Protein AF-A0A934ZFN0-F1 (afdb_monomer)

Mean predicted aligned error: 6.25 Å

Sequence (87 aa):
MADGLLSLEAGRHRTTRRWQAAMARVALRLLQQGADDDDLRLPVACALVEFYGDLPNEEITRLIEVLTPIEAAELDPRIHIRLSQVP

pLDDT: mean 86.0, std 15.01, range [38.81, 96.19]

Secondary structure (DSSP, 8-state):
--SSSEEEETTEEEE-HHHHHHHHHHHHHHHHTT--SS-THHHHHHHHHHHHSS--HHHHHHHHHHHHHHHHHHH-HHHHHHHS---

Structure (mmCIF, N/CA/C/O backbone):
data_AF-A0A934ZFN0-F1
#
_entry.id   AF-A0A934ZFN0-F1
#
loop_
_atom_site.group_PDB
_atom_site.id
_atom_site.type_symbol
_atom_site.label_atom_id
_atom_site.label_alt_id
_atom_site.label_comp_id
_atom_site.label_asym_id
_atom_site.label_entity_id
_atom_site.label_seq_id
_atom_site.pdbx_PDB_ins_code
_atom_site.Cartn_x
_atom_site.Cartn_y
_atom_site.Cartn_z
_atom_site.occupancy
_atom_site.B_iso_or_equiv
_atom_site.auth_seq_id
_atom_site.auth_comp_id
_atom_site.auth_asym_id
_atom_site.auth_atom_id
_atom_site.pdbx_PDB_model_num
ATOM 1 N N . MET A 1 1 ? -2.250 -9.548 -13.867 1.00 47.12 1 MET A N 1
ATOM 2 C CA . MET A 1 1 ? -2.006 -8.143 -13.478 1.00 47.12 1 MET A CA 1
ATOM 3 C C . MET A 1 1 ? -3.240 -7.337 -13.875 1.00 47.12 1 MET A C 1
ATOM 5 O O . MET A 1 1 ? -3.303 -6.914 -15.018 1.00 47.12 1 MET A O 1
ATOM 9 N N . ALA A 1 2 ? -4.287 -7.260 -13.042 1.00 61.25 2 ALA A N 1
ATOM 10 C CA . ALA A 1 2 ? -5.565 -6.660 -13.479 1.00 61.25 2 ALA A CA 1
ATOM 11 C C . ALA A 1 2 ? -6.410 -5.996 -12.371 1.00 61.25 2 ALA A C 1
ATOM 13 O O . ALA A 1 2 ? -7.412 -5.364 -12.680 1.00 61.25 2 ALA A O 1
ATOM 14 N N . ASP A 1 3 ? -6.025 -6.102 -11.100 1.00 77.81 3 ASP A N 1
ATOM 15 C CA . ASP A 1 3 ? -6.765 -5.538 -9.958 1.00 77.81 3 ASP A CA 1
ATOM 16 C C . ASP A 1 3 ? -6.404 -4.073 -9.647 1.00 77.81 3 ASP A C 1
ATOM 18 O O . ASP A 1 3 ? -7.085 -3.404 -8.869 1.00 77.81 3 ASP A O 1
ATOM 22 N N . GLY A 1 4 ? -5.368 -3.547 -10.303 1.00 83.88 4 GLY A N 1
ATOM 23 C CA . GLY A 1 4 ? -4.918 -2.170 -10.146 1.00 83.88 4 GLY A CA 1
ATOM 24 C C . GLY A 1 4 ? -3.999 -1.954 -8.948 1.00 83.88 4 GLY A C 1
ATOM 25 O O . GLY A 1 4 ? -3.856 -0.809 -8.532 1.00 83.88 4 GLY A O 1
ATOM 26 N N . LEU A 1 5 ? -3.379 -3.001 -8.399 1.00 91.19 5 LEU A N 1
ATOM 27 C CA . LEU A 1 5 ? -2.400 -2.874 -7.315 1.00 91.19 5 LEU A CA 1
ATOM 28 C C . LEU A 1 5 ? -1.008 -2.482 -7.828 1.00 91.19 5 LEU A C 1
ATOM 30 O O . LEU A 1 5 ? -0.417 -1.507 -7.361 1.00 91.19 5 LEU A O 1
ATOM 34 N N . LEU A 1 6 ? -0.523 -3.203 -8.844 1.00 92.25 6 LEU A N 1
ATOM 35 C CA . LEU A 1 6 ? 0.806 -3.026 -9.430 1.00 92.25 6 LEU A CA 1
ATOM 36 C C . LEU A 1 6 ? 0.736 -2.639 -10.912 1.00 92.25 6 LEU A C 1
ATOM 38 O O . LEU A 1 6 ? -0.089 -3.163 -11.665 1.00 92.25 6 LEU A O 1
ATOM 42 N N . SER A 1 7 ? 1.648 -1.766 -11.336 1.00 91.75 7 SER A N 1
ATOM 43 C CA . SER A 1 7 ? 2.010 -1.528 -12.735 1.00 91.75 7 SER A CA 1
ATOM 44 C C . SER A 1 7 ? 3.433 -2.025 -13.005 1.00 91.75 7 SER A C 1
ATOM 46 O O . SER A 1 7 ? 4.259 -2.143 -12.099 1.00 91.75 7 SER A O 1
ATOM 48 N N . LE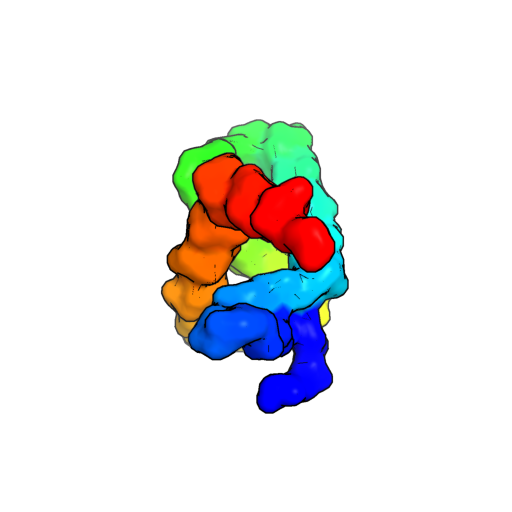U A 1 8 ? 3.722 -2.341 -14.269 1.00 90.31 8 LEU A N 1
ATOM 49 C CA . LEU A 1 8 ? 5.079 -2.611 -14.737 1.00 90.31 8 LEU A CA 1
ATOM 50 C C . LEU A 1 8 ? 5.544 -1.410 -15.565 1.00 90.31 8 LEU A C 1
ATOM 52 O O . LEU A 1 8 ? 5.037 -1.180 -16.661 1.00 90.31 8 LEU A O 1
ATOM 56 N N . GLU A 1 9 ? 6.508 -0.653 -15.050 1.00 86.50 9 GLU A N 1
ATOM 57 C CA . GLU A 1 9 ? 7.048 0.553 -15.685 1.00 86.50 9 GLU A CA 1
ATOM 58 C C . GLU A 1 9 ? 8.566 0.428 -15.819 1.00 86.50 9 GLU A C 1
ATOM 60 O O . GLU A 1 9 ? 9.263 0.141 -14.847 1.00 86.50 9 GLU A O 1
ATOM 65 N N . ALA A 1 10 ? 9.094 0.607 -17.036 1.00 85.62 10 ALA A N 1
ATOM 66 C CA . ALA A 1 10 ? 10.529 0.483 -17.332 1.00 85.62 10 ALA A CA 1
ATOM 67 C C . ALA A 1 10 ? 11.177 -0.815 -16.783 1.00 85.62 10 ALA A C 1
ATOM 69 O O . ALA A 1 10 ? 12.310 -0.811 -16.302 1.00 85.62 10 ALA A O 1
ATOM 70 N N . GLY A 1 11 ? 10.441 -1.933 -16.831 1.00 87.19 11 GLY A N 1
ATOM 71 C CA . GLY A 1 11 ? 10.902 -3.239 -16.345 1.00 87.19 11 GLY A CA 1
ATOM 72 C C . GLY A 1 11 ? 10.895 -3.402 -14.821 1.00 87.19 11 GLY A C 1
ATOM 73 O O . GLY A 1 11 ? 11.441 -4.382 -14.319 1.00 87.19 11 GLY A O 1
ATOM 74 N N . ARG A 1 12 ? 10.292 -2.468 -14.076 1.00 88.19 12 ARG A N 1
ATOM 75 C CA . ARG A 1 12 ? 10.164 -2.521 -12.615 1.00 88.19 12 ARG A CA 1
ATOM 76 C C . ARG A 1 12 ? 8.703 -2.533 -12.195 1.00 88.19 12 ARG A C 1
ATOM 78 O O . ARG A 1 12 ? 7.877 -1.843 -12.789 1.00 88.19 12 ARG A O 1
ATOM 85 N N . HIS A 1 13 ? 8.398 -3.313 -11.163 1.00 91.31 13 HIS A N 1
ATOM 86 C CA . HIS A 1 13 ? 7.092 -3.252 -10.519 1.00 91.31 13 HIS A CA 1
ATOM 87 C C . HIS A 1 13 ? 6.996 -1.963 -9.713 1.00 91.31 13 HIS A C 1
ATOM 89 O O . HIS A 1 13 ? 7.905 -1.645 -8.947 1.00 91.31 13 HIS A O 1
ATOM 95 N N . ARG A 1 14 ? 5.897 -1.244 -9.906 1.00 92.31 14 ARG A N 1
ATOM 96 C CA . ARG A 1 14 ? 5.540 -0.035 -9.172 1.00 92.31 14 ARG A CA 1
ATOM 97 C C . ARG A 1 14 ? 4.127 -0.169 -8.660 1.00 92.31 14 ARG A C 1
ATOM 99 O O . ARG A 1 14 ? 3.328 -0.921 -9.224 1.00 92.31 14 ARG A O 1
ATOM 106 N N . THR A 1 15 ? 3.801 0.563 -7.610 1.00 93.31 15 THR A N 1
ATOM 107 C CA . THR A 1 15 ? 2.421 0.617 -7.151 1.00 93.31 15 THR A CA 1
ATOM 108 C C . THR A 1 15 ? 1.625 1.652 -7.932 1.00 93.31 15 THR A C 1
ATOM 110 O O . THR A 1 15 ? 2.144 2.680 -8.371 1.00 93.31 15 THR A O 1
ATOM 113 N N . THR A 1 16 ? 0.349 1.362 -8.189 1.00 93.69 16 THR A N 1
ATOM 114 C CA . THR A 1 16 ? -0.472 2.281 -8.985 1.00 93.69 16 THR A CA 1
ATOM 115 C C . THR A 1 16 ? -0.897 3.499 -8.168 1.00 93.69 16 THR A C 1
ATOM 117 O O . THR A 1 16 ? -0.982 3.462 -6.941 1.00 93.69 16 THR A O 1
ATOM 120 N N . ARG A 1 17 ? -1.327 4.565 -8.854 1.00 92.00 17 ARG A N 1
ATOM 121 C CA . ARG A 1 17 ? -1.923 5.744 -8.200 1.00 92.00 17 ARG A CA 1
ATOM 122 C C . ARG A 1 17 ? -3.141 5.413 -7.336 1.00 92.00 17 ARG A C 1
ATOM 124 O O . ARG A 1 17 ? -3.371 6.072 -6.327 1.00 92.00 17 ARG A O 1
ATOM 131 N N . ARG A 1 18 ? -3.945 4.418 -7.732 1.00 93.38 18 ARG A N 1
ATOM 132 C CA . ARG A 1 18 ? -5.136 4.011 -6.970 1.00 93.38 18 ARG A CA 1
ATOM 133 C C . ARG A 1 18 ? -4.724 3.409 -5.629 1.00 93.38 18 ARG A C 1
ATOM 135 O O . ARG A 1 18 ? -5.324 3.745 -4.611 1.00 93.38 18 ARG A O 1
ATOM 142 N N . TRP A 1 19 ? -3.698 2.562 -5.644 1.00 95.06 19 TRP A N 1
ATOM 143 C CA . TRP A 1 19 ? -3.109 2.001 -4.436 1.00 95.06 19 TRP A CA 1
ATOM 144 C C . TRP A 1 19 ? -2.444 3.082 -3.574 1.00 95.06 19 TRP A C 1
ATOM 146 O O . TRP A 1 19 ? -2.778 3.213 -2.400 1.00 95.06 19 TRP A O 1
ATOM 156 N N . GLN A 1 20 ? -1.604 3.934 -4.167 1.00 93.75 20 GLN A N 1
ATOM 157 C CA . GLN A 1 20 ? -0.935 5.029 -3.455 1.00 93.75 20 GLN A CA 1
ATOM 158 C C . GLN A 1 20 ? -1.935 5.978 -2.774 1.00 93.75 20 GLN A C 1
ATOM 160 O O . GLN A 1 20 ? -1.699 6.447 -1.663 1.00 93.75 20 GLN A O 1
ATOM 165 N N . ALA A 1 21 ? -3.096 6.224 -3.390 1.00 93.88 21 ALA A N 1
ATOM 166 C CA . ALA A 1 21 ? -4.159 7.007 -2.768 1.00 93.88 21 ALA A CA 1
ATOM 167 C C . ALA A 1 21 ? -4.779 6.308 -1.543 1.00 93.88 21 ALA A C 1
ATOM 169 O O . ALA A 1 21 ? -5.138 6.988 -0.583 1.00 93.88 21 ALA A O 1
ATOM 170 N N . ALA A 1 22 ? -4.926 4.977 -1.563 1.00 95.44 22 ALA A N 1
ATOM 171 C CA . ALA A 1 22 ? -5.371 4.206 -0.398 1.00 95.44 22 ALA A CA 1
ATOM 172 C C . ALA A 1 22 ? -4.325 4.252 0.726 1.00 95.44 22 ALA A C 1
ATOM 174 O O . ALA A 1 22 ? -4.667 4.603 1.855 1.00 95.44 22 ALA A O 1
ATOM 175 N N . MET A 1 23 ? -3.050 4.032 0.391 1.00 95.19 23 MET A N 1
ATOM 176 C CA . MET A 1 23 ? -1.922 4.178 1.316 1.00 95.19 23 MET A CA 1
ATOM 177 C C . MET A 1 23 ? -1.893 5.559 1.975 1.00 95.19 23 MET A C 1
ATOM 179 O O . MET A 1 23 ? -1.831 5.647 3.196 1.00 95.19 23 MET A O 1
ATOM 183 N N . ALA A 1 24 ? -2.022 6.642 1.202 1.00 93.94 24 ALA A N 1
ATOM 184 C CA . ALA A 1 24 ? -2.007 8.004 1.739 1.00 93.94 24 ALA A CA 1
ATOM 185 C C . ALA A 1 24 ? -3.163 8.273 2.720 1.00 93.94 24 ALA A C 1
ATOM 187 O O . ALA A 1 24 ? -2.961 8.899 3.761 1.00 93.94 24 ALA A O 1
ATOM 188 N N . ARG A 1 25 ? -4.378 7.785 2.419 1.00 95.69 25 ARG A N 1
ATOM 189 C CA . ARG A 1 25 ? -5.530 7.920 3.330 1.00 95.69 25 ARG A CA 1
ATOM 190 C C . ARG A 1 25 ? -5.308 7.158 4.631 1.00 95.69 25 ARG A C 1
ATOM 192 O O . ARG A 1 25 ? -5.611 7.685 5.698 1.00 95.69 25 ARG A O 1
ATOM 199 N N . VAL A 1 26 ? -4.793 5.938 4.541 1.00 95.69 26 VAL A N 1
ATOM 200 C CA . VAL A 1 26 ? -4.517 5.089 5.702 1.00 95.69 26 VAL A CA 1
ATOM 201 C C . VAL A 1 26 ? -3.384 5.658 6.549 1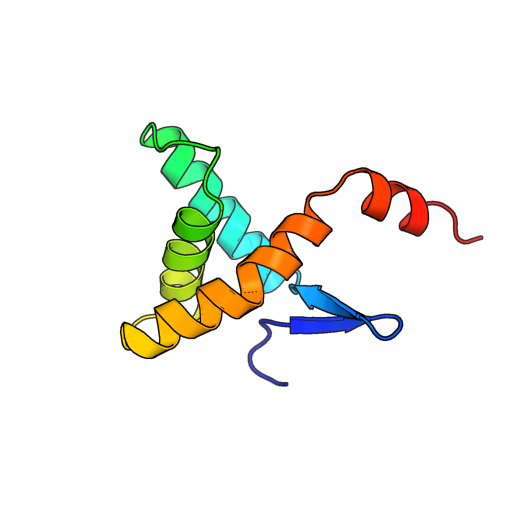.00 95.69 26 VAL A C 1
ATOM 203 O O . VAL A 1 2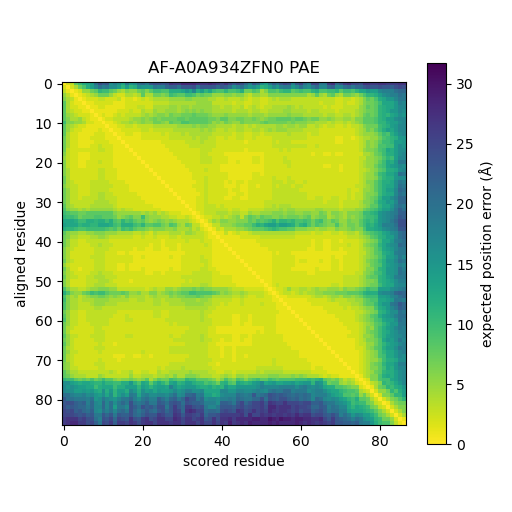6 ? -3.559 5.789 7.756 1.00 95.69 26 VAL A O 1
ATOM 206 N N . ALA A 1 27 ? -2.276 6.070 5.935 1.00 93.25 27 ALA A N 1
ATOM 207 C CA . ALA A 1 27 ? -1.154 6.695 6.627 1.00 93.25 27 ALA A CA 1
ATOM 208 C C . ALA A 1 27 ? -1.597 7.946 7.400 1.00 93.25 27 ALA A C 1
ATOM 210 O O . ALA A 1 27 ? -1.252 8.102 8.568 1.00 93.25 27 ALA A O 1
ATOM 211 N N . LEU A 1 28 ? -2.446 8.792 6.799 1.00 94.38 28 LEU A N 1
ATOM 212 C CA . LEU A 1 28 ? -3.013 9.951 7.492 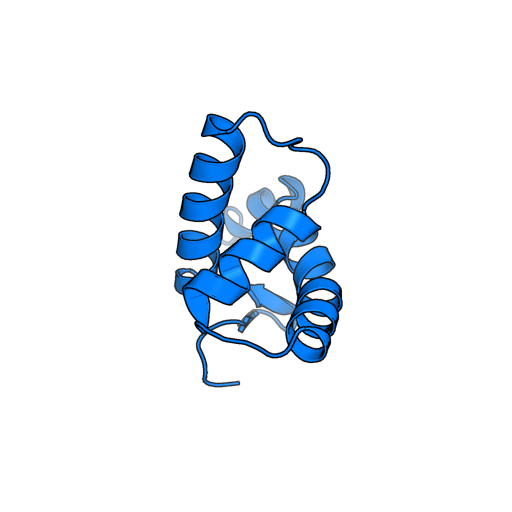1.00 94.38 28 LEU A CA 1
ATOM 213 C C . LEU A 1 28 ? -3.855 9.546 8.713 1.00 94.38 28 LEU A C 1
ATOM 215 O O . LEU A 1 28 ? -3.729 10.167 9.767 1.00 94.38 28 LEU A O 1
ATOM 219 N N . ARG A 1 29 ? -4.704 8.516 8.593 1.00 95.31 29 ARG A N 1
ATOM 220 C CA . ARG A 1 29 ? -5.511 8.026 9.725 1.00 95.31 29 ARG A CA 1
ATOM 221 C C . ARG A 1 29 ? -4.636 7.453 10.841 1.00 95.31 29 ARG A C 1
ATOM 223 O O . ARG A 1 29 ? -4.896 7.740 12.002 1.00 95.31 29 ARG A O 1
ATOM 230 N N . LEU A 1 30 ? -3.607 6.681 10.495 1.00 94.31 30 LEU A N 1
ATOM 231 C CA . LEU A 1 30 ? -2.668 6.095 11.456 1.00 94.31 30 LEU A CA 1
ATOM 232 C C . LEU A 1 30 ? -1.878 7.179 12.198 1.00 94.31 30 LEU A C 1
ATOM 234 O O . LEU A 1 30 ? -1.804 7.149 13.425 1.00 94.31 30 LEU A O 1
ATOM 238 N N . LEU A 1 31 ? -1.401 8.197 11.478 1.00 92.25 31 LEU A N 1
ATOM 239 C CA . LEU A 1 31 ? -0.738 9.357 12.073 1.00 92.25 31 LEU A CA 1
ATOM 240 C C . LEU A 1 31 ? -1.659 10.091 13.061 1.00 92.25 31 LEU A C 1
ATOM 242 O O . LEU A 1 31 ? -1.249 10.436 14.165 1.00 92.25 31 LEU A O 1
ATOM 246 N N . GLN A 1 32 ? -2.929 10.293 12.696 1.00 94.69 32 GLN A N 1
ATOM 247 C CA . GLN A 1 32 ? -3.931 10.910 13.578 1.00 94.69 32 GLN A CA 1
ATOM 248 C C . GLN A 1 32 ? -4.234 10.073 14.829 1.00 94.69 32 GLN A C 1
ATOM 250 O O . GLN A 1 32 ? -4.671 10.621 15.839 1.00 94.69 32 GLN A O 1
ATOM 255 N N . GLN A 1 33 ? -4.013 8.760 14.767 1.00 94.62 33 GLN A N 1
ATOM 256 C CA . GLN A 1 33 ? -4.185 7.829 15.882 1.00 94.62 33 GLN A CA 1
ATOM 257 C C . GLN A 1 33 ? -2.919 7.674 16.738 1.00 94.62 33 GLN A C 1
ATOM 259 O O . GLN A 1 33 ? -2.960 6.966 17.742 1.00 94.62 33 GLN A O 1
ATOM 264 N N . GLY A 1 34 ? -1.818 8.341 16.375 1.00 90.81 34 GLY A N 1
ATOM 265 C CA . GLY A 1 34 ? -0.541 8.236 17.081 1.00 90.81 34 GLY A CA 1
ATOM 266 C C . GLY A 1 34 ? 0.159 6.892 16.874 1.00 90.81 34 GLY A C 1
ATOM 267 O O . GLY A 1 34 ? 0.897 6.460 17.756 1.00 90.81 34 GLY A O 1
ATOM 268 N N . ALA A 1 35 ? -0.109 6.215 15.754 1.00 87.81 35 ALA A N 1
ATOM 269 C CA . ALA A 1 35 ? 0.647 5.031 15.368 1.00 87.81 35 ALA A CA 1
ATOM 270 C C . ALA A 1 35 ? 2.102 5.403 15.047 1.00 87.81 35 ALA A C 1
ATOM 272 O O . ALA A 1 35 ? 2.370 6.515 14.587 1.00 87.81 35 ALA A O 1
ATOM 273 N N . ASP A 1 36 ? 3.008 4.456 15.279 1.00 81.00 36 ASP A N 1
ATOM 274 C CA . ASP A 1 36 ? 4.415 4.595 14.909 1.00 81.00 36 ASP A CA 1
ATOM 275 C C . ASP A 1 36 ? 4.562 4.731 13.385 1.00 81.00 36 ASP A C 1
ATOM 277 O O . ASP A 1 36 ? 3.817 4.097 12.627 1.00 81.00 36 ASP A O 1
ATOM 281 N N . ASP A 1 37 ? 5.482 5.587 12.942 1.00 78.31 37 ASP A N 1
ATOM 282 C CA . ASP A 1 37 ? 5.693 5.911 11.526 1.00 78.31 37 ASP A CA 1
ATOM 283 C C . ASP A 1 37 ? 6.887 5.171 10.900 1.00 78.31 37 ASP A C 1
ATOM 285 O O . ASP A 1 37 ? 7.155 5.327 9.704 1.00 78.31 37 ASP A O 1
ATOM 289 N N . ASP A 1 38 ? 7.563 4.319 11.675 1.00 83.06 38 ASP A N 1
ATOM 290 C CA . ASP A 1 38 ? 8.762 3.585 11.268 1.00 83.06 38 ASP A CA 1
ATOM 291 C C . ASP A 1 38 ? 8.478 2.235 10.573 1.00 83.06 38 ASP A C 1
ATOM 293 O O . ASP A 1 38 ? 9.279 1.778 9.748 1.00 83.06 38 ASP A O 1
ATOM 297 N N . ASP A 1 39 ? 7.330 1.607 10.847 1.00 88.12 39 ASP A N 1
ATOM 298 C CA . ASP A 1 39 ? 6.951 0.306 10.292 1.00 88.12 39 ASP A CA 1
ATOM 299 C C . ASP A 1 39 ? 5.903 0.414 9.178 1.00 88.12 39 ASP A C 1
ATOM 301 O O . ASP A 1 39 ? 4.691 0.481 9.402 1.00 88.12 39 ASP A O 1
ATOM 305 N N . LEU A 1 40 ? 6.377 0.316 7.935 1.00 90.62 40 LEU A N 1
ATOM 306 C CA . LEU A 1 40 ? 5.552 0.364 6.727 1.00 90.62 40 LEU A CA 1
ATOM 307 C C . LEU A 1 40 ? 4.554 -0.806 6.606 1.00 90.62 40 LEU A C 1
ATOM 309 O O . LEU A 1 40 ? 3.597 -0.721 5.835 1.00 90.62 40 LEU A O 1
ATOM 313 N N . ARG A 1 41 ? 4.717 -1.896 7.368 1.00 94.19 41 ARG A N 1
ATOM 314 C CA . ARG A 1 41 ? 3.818 -3.060 7.282 1.00 94.19 41 ARG A CA 1
ATOM 315 C C . ARG A 1 41 ? 2.409 -2.736 7.762 1.00 94.19 41 ARG A C 1
ATOM 317 O O . ARG A 1 41 ? 1.450 -3.232 7.176 1.00 94.19 41 ARG A O 1
ATOM 324 N N . LEU A 1 42 ? 2.272 -1.897 8.790 1.00 93.25 42 LEU A N 1
ATOM 325 C CA . LEU A 1 42 ? 0.971 -1.498 9.328 1.00 93.25 42 LEU A CA 1
ATOM 326 C C . LEU A 1 42 ? 0.131 -0.695 8.313 1.00 93.25 42 LEU A C 1
ATOM 328 O O . LEU A 1 42 ? -0.991 -1.120 8.020 1.00 93.25 42 LEU A O 1
ATOM 332 N N . PRO A 1 43 ? 0.628 0.407 7.713 1.00 94.56 43 PRO A N 1
ATOM 333 C CA . PRO A 1 43 ? -0.119 1.116 6.679 1.00 94.56 43 PRO A CA 1
ATOM 334 C C . PRO A 1 43 ? -0.390 0.246 5.446 1.00 94.56 43 PRO A C 1
ATOM 336 O O . PRO A 1 43 ? -1.491 0.328 4.906 1.00 94.56 43 PRO A O 1
ATOM 339 N N . VAL A 1 44 ? 0.535 -0.638 5.043 1.00 95.75 44 VAL A N 1
ATOM 340 C CA . VAL A 1 44 ? 0.290 -1.593 3.944 1.00 95.75 44 VAL A CA 1
ATOM 341 C C . VAL A 1 44 ? -0.861 -2.543 4.282 1.00 95.75 44 VAL A C 1
ATOM 343 O O . VAL A 1 44 ? -1.776 -2.697 3.475 1.00 95.75 44 VAL A O 1
ATOM 346 N N . ALA A 1 45 ? -0.874 -3.134 5.480 1.00 95.44 45 ALA A N 1
ATOM 347 C CA . ALA A 1 45 ? -1.943 -4.030 5.924 1.00 95.44 45 ALA A CA 1
ATOM 348 C C . ALA A 1 45 ? -3.313 -3.336 5.910 1.00 95.44 45 ALA A C 1
ATOM 350 O O . ALA A 1 45 ? -4.282 -3.845 5.347 1.00 95.44 45 ALA A O 1
ATOM 351 N N . CYS A 1 46 ? -3.390 -2.137 6.489 1.00 95.06 46 CYS A N 1
ATOM 352 C CA . CYS A 1 46 ? -4.626 -1.366 6.533 1.00 95.06 46 CYS A CA 1
ATOM 353 C C . CYS A 1 46 ? -5.088 -0.924 5.132 1.00 95.06 46 CYS A C 1
ATOM 355 O O . CYS A 1 46 ? -6.288 -0.930 4.851 1.00 95.06 46 CYS A O 1
ATOM 357 N N . ALA A 1 47 ? -4.161 -0.581 4.232 1.00 96.00 47 ALA A N 1
ATOM 358 C CA . ALA A 1 47 ? -4.487 -0.236 2.851 1.00 96.00 47 ALA A CA 1
ATOM 359 C C . ALA A 1 47 ? -4.963 -1.446 2.036 1.00 96.00 47 ALA A C 1
ATOM 361 O O . ALA A 1 47 ? -5.863 -1.284 1.215 1.00 96.00 47 ALA A O 1
ATOM 362 N N . LEU A 1 48 ? -4.436 -2.652 2.282 1.00 96.06 48 LEU A N 1
ATOM 363 C CA . LEU A 1 48 ? -4.928 -3.889 1.662 1.00 96.06 48 LEU A CA 1
ATOM 364 C C . LEU A 1 48 ? -6.393 -4.148 2.014 1.00 96.06 48 LEU A C 1
ATOM 366 O O . LEU A 1 48 ? -7.195 -4.411 1.116 1.00 96.06 48 LEU A O 1
ATOM 370 N N . VAL A 1 49 ? -6.749 -3.996 3.291 1.00 94.06 49 VAL A N 1
ATOM 371 C CA . VAL A 1 49 ? -8.136 -4.136 3.756 1.00 94.06 49 VAL A CA 1
ATOM 372 C C . VAL A 1 49 ? -9.037 -3.056 3.146 1.00 94.06 49 VAL A C 1
ATOM 374 O O . VAL A 1 49 ? -10.153 -3.347 2.730 1.00 94.06 49 VAL A O 1
ATOM 377 N N . GLU A 1 50 ? -8.567 -1.811 3.010 1.00 93.19 50 GLU A N 1
ATOM 378 C CA . GLU A 1 50 ? -9.345 -0.766 2.323 1.00 93.19 50 GLU A CA 1
ATOM 379 C C . GLU A 1 50 ? -9.499 -1.041 0.815 1.00 93.19 50 GLU A C 1
ATOM 381 O O . GLU A 1 50 ? -10.544 -0.749 0.231 1.00 93.19 50 GLU A O 1
ATOM 386 N N . PHE A 1 51 ? -8.463 -1.577 0.165 1.00 94.06 51 PHE A N 1
ATOM 387 C CA . PHE A 1 51 ? -8.423 -1.748 -1.286 1.00 94.06 51 PHE A CA 1
ATOM 388 C C . PHE A 1 51 ? -9.217 -2.966 -1.767 1.00 94.06 51 PHE A C 1
ATOM 390 O O . PHE A 1 51 ? -9.909 -2.876 -2.786 1.00 94.06 51 PHE A O 1
ATOM 397 N N . TYR A 1 52 ? -9.104 -4.087 -1.054 1.00 92.50 52 TYR A N 1
ATOM 398 C CA . TYR A 1 52 ? -9.718 -5.366 -1.414 1.00 92.50 52 TYR A CA 1
ATOM 399 C C . TYR A 1 52 ? -10.931 -5.727 -0.551 1.00 92.50 52 TYR A C 1
ATOM 401 O O . TYR A 1 52 ? -11.725 -6.572 -0.961 1.00 92.50 52 TYR A O 1
ATOM 409 N N . GLY A 1 53 ? -11.113 -5.077 0.600 1.00 89.69 53 GLY A N 1
ATOM 410 C CA . GLY A 1 53 ? -12.111 -5.468 1.588 1.00 89.69 53 GLY A CA 1
ATOM 411 C C . GLY A 1 53 ? -11.599 -6.603 2.470 1.00 89.69 53 GLY A C 1
ATOM 412 O O . 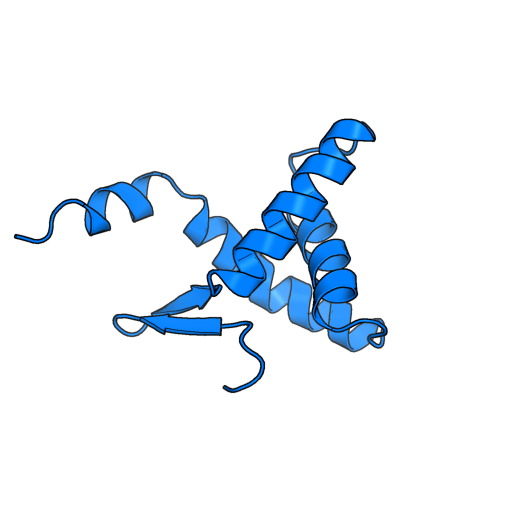GLY A 1 53 ? -10.478 -6.557 2.975 1.00 89.69 53 GLY A O 1
ATOM 413 N N . ASP A 1 54 ? -12.438 -7.614 2.672 1.00 90.06 54 ASP A N 1
ATOM 414 C CA . ASP A 1 54 ? -12.096 -8.766 3.501 1.00 90.06 54 ASP A CA 1
ATOM 415 C C . ASP A 1 54 ? -11.120 -9.692 2.761 1.00 90.06 54 ASP A C 1
ATOM 417 O O . ASP A 1 54 ? -11.419 -10.200 1.676 1.00 90.06 54 ASP A O 1
ATOM 421 N N . LEU A 1 55 ? -9.938 -9.885 3.342 1.00 91.69 55 LEU A N 1
ATOM 422 C CA . LEU A 1 55 ? -8.896 -10.769 2.834 1.00 91.69 55 LEU A CA 1
ATOM 423 C C . LEU A 1 55 ? -8.494 -11.756 3.937 1.00 91.69 55 LEU A C 1
ATOM 425 O O . LEU A 1 55 ? -8.352 -11.348 5.091 1.00 91.69 55 LEU A O 1
ATOM 429 N N . PRO A 1 56 ? -8.235 -13.032 3.600 1.00 94.56 56 PRO A N 1
ATOM 430 C CA . PRO A 1 56 ? -7.658 -13.976 4.549 1.00 94.56 56 PRO A CA 1
ATOM 431 C C . PRO A 1 56 ? -6.327 -13.461 5.099 1.00 94.56 56 PRO A C 1
ATOM 433 O O . PRO A 1 56 ? -5.520 -12.896 4.354 1.00 94.56 56 PRO A O 1
ATOM 436 N N . ASN A 1 57 ? -6.068 -13.708 6.383 1.00 93.00 57 ASN A N 1
ATOM 437 C CA . ASN A 1 57 ? -4.848 -13.251 7.050 1.00 93.00 57 ASN A CA 1
ATOM 438 C C . ASN A 1 57 ? -3.580 -13.719 6.325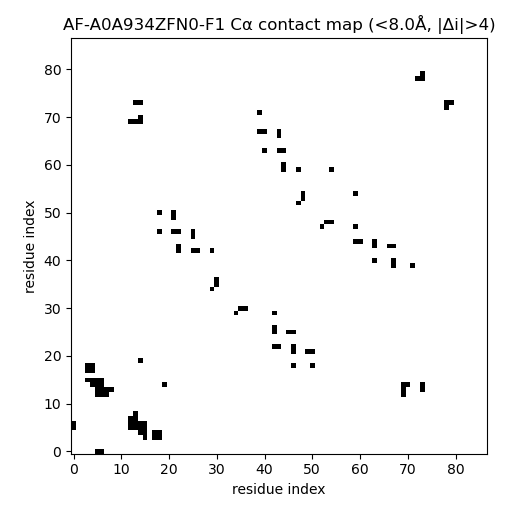 1.00 93.00 57 ASN A C 1
ATOM 440 O O . ASN A 1 57 ? -2.638 -12.945 6.186 1.00 93.00 57 ASN A O 1
ATOM 444 N N . GLU A 1 58 ? -3.565 -14.953 5.819 1.00 95.94 58 GLU A N 1
ATOM 445 C CA . GLU A 1 58 ? -2.425 -15.508 5.088 1.00 95.94 58 GLU A CA 1
ATOM 446 C C . GLU A 1 58 ? -2.125 -14.718 3.806 1.00 95.94 58 GLU A C 1
ATOM 448 O O . GLU A 1 58 ? -0.962 -14.490 3.467 1.00 95.94 58 GLU A O 1
ATOM 453 N N . GLU A 1 59 ? -3.169 -14.266 3.109 1.00 95.44 59 GLU A N 1
ATOM 454 C CA . GLU A 1 59 ? -3.023 -13.476 1.888 1.00 95.44 59 GLU A CA 1
ATOM 455 C C . GLU A 1 59 ? -2.583 -12.045 2.213 1.00 95.44 59 GLU A C 1
ATOM 457 O O . GLU A 1 59 ? -1.698 -11.510 1.545 1.00 95.44 59 GLU A O 1
ATOM 462 N N . ILE A 1 60 ? -3.112 -11.452 3.291 1.00 95.06 60 ILE A N 1
ATOM 463 C CA . ILE A 1 60 ? -2.643 -10.157 3.804 1.00 95.06 60 ILE A CA 1
ATOM 464 C C . ILE A 1 60 ? -1.148 -10.232 4.131 1.00 95.06 60 ILE A C 1
ATOM 466 O O . ILE A 1 60 ? -0.384 -9.380 3.682 1.00 95.06 60 ILE A O 1
ATOM 470 N N . THR A 1 61 ? -0.704 -11.261 4.861 1.00 96.06 61 THR A N 1
ATOM 471 C CA . THR A 1 61 ? 0.714 -11.446 5.205 1.00 96.06 61 THR A CA 1
ATOM 472 C C . THR A 1 61 ? 1.584 -11.550 3.956 1.00 96.06 61 THR A C 1
ATOM 474 O O . THR A 1 61 ? 2.573 -10.824 3.841 1.00 96.06 61 THR A O 1
ATOM 477 N N . ARG A 1 62 ? 1.193 -12.378 2.981 1.00 96.19 62 ARG A N 1
ATOM 478 C CA . ARG A 1 62 ? 1.931 -12.513 1.718 1.00 96.19 62 ARG A CA 1
ATOM 479 C C . ARG A 1 62 ? 2.013 -11.187 0.959 1.00 96.19 62 ARG A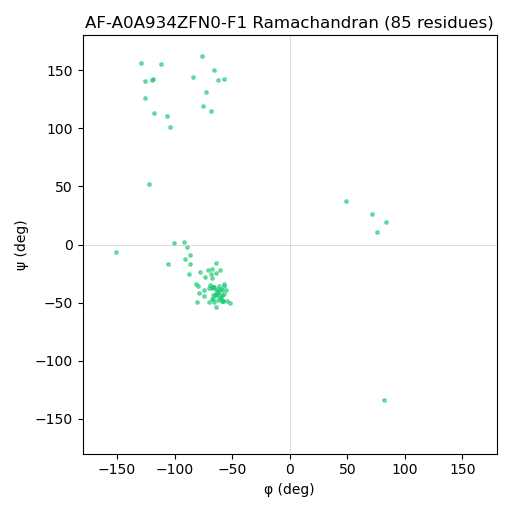 C 1
ATOM 481 O O . ARG A 1 62 ? 3.074 -10.832 0.449 1.00 96.19 62 ARG A O 1
ATOM 488 N N . LEU A 1 63 ? 0.906 -10.457 0.855 1.00 95.94 63 LEU A N 1
ATOM 489 C CA . LEU A 1 63 ? 0.871 -9.186 0.134 1.00 95.94 63 LEU A CA 1
ATOM 490 C C . LEU A 1 63 ? 1.697 -8.110 0.842 1.00 95.94 63 LEU A C 1
ATOM 492 O O . LEU A 1 63 ? 2.377 -7.345 0.164 1.00 95.94 63 LEU A O 1
ATOM 496 N N . ILE A 1 64 ? 1.716 -8.084 2.178 1.00 96.06 64 ILE A N 1
ATOM 497 C CA . ILE A 1 64 ? 2.608 -7.205 2.946 1.00 96.06 64 ILE A CA 1
ATOM 498 C C . ILE A 1 64 ? 4.069 -7.485 2.589 1.00 96.06 64 ILE A C 1
ATOM 500 O O . ILE A 1 64 ? 4.804 -6.546 2.284 1.00 96.06 64 ILE A O 1
ATOM 504 N N . GLU A 1 65 ? 4.493 -8.751 2.577 1.00 95.88 65 GLU A N 1
ATOM 505 C CA . GLU A 1 65 ? 5.875 -9.129 2.243 1.00 95.88 65 GLU A CA 1
ATOM 506 C C . GLU A 1 65 ? 6.278 -8.686 0.830 1.00 95.88 65 GLU A C 1
ATOM 508 O O . GLU A 1 65 ? 7.402 -8.231 0.617 1.00 95.88 65 GLU A O 1
ATOM 513 N N . VAL A 1 66 ? 5.352 -8.771 -0.129 1.00 94.94 66 VAL A N 1
ATOM 514 C CA . VAL A 1 66 ? 5.588 -8.360 -1.520 1.00 94.94 66 VAL A CA 1
ATOM 515 C C . VAL A 1 66 ? 5.598 -6.839 -1.675 1.00 94.94 66 VAL A C 1
ATOM 517 O O . VAL A 1 66 ? 6.453 -6.297 -2.375 1.00 94.94 66 VAL A O 1
ATOM 520 N N . LEU A 1 67 ? 4.648 -6.139 -1.053 1.00 95.00 67 LEU A N 1
ATOM 521 C CA . LEU A 1 67 ? 4.434 -4.707 -1.270 1.00 95.00 67 LEU A CA 1
ATOM 522 C C . LEU A 1 67 ? 5.389 -3.831 -0.469 1.00 95.00 67 LEU A C 1
ATOM 524 O O 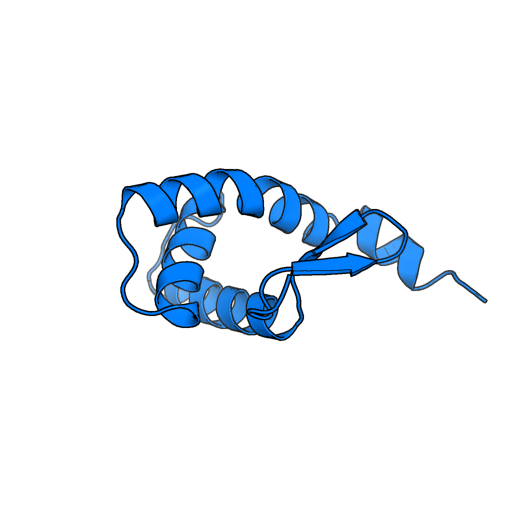. LEU A 1 67 ? 5.807 -2.796 -0.978 1.00 95.00 67 LEU A O 1
ATOM 528 N N . THR A 1 68 ? 5.773 -4.240 0.741 1.00 94.12 68 THR A N 1
ATOM 529 C CA . THR A 1 68 ? 6.655 -3.447 1.614 1.00 94.12 68 THR A CA 1
ATOM 530 C C . THR A 1 68 ? 7.949 -2.998 0.915 1.00 94.12 68 THR A C 1
ATOM 532 O O . THR A 1 68 ? 8.229 -1.800 0.931 1.00 94.12 68 THR A O 1
ATOM 535 N N . PRO A 1 69 ? 8.737 -3.871 0.248 1.00 92.75 69 PRO A N 1
ATOM 536 C CA . PRO A 1 69 ? 9.946 -3.421 -0.447 1.00 92.75 69 PRO A CA 1
ATOM 537 C C . PRO A 1 69 ? 9.655 -2.534 -1.668 1.00 92.75 69 PRO A C 1
ATOM 539 O O . PRO A 1 69 ? 10.480 -1.687 -2.009 1.00 92.75 69 PRO A O 1
ATOM 542 N N . ILE A 1 70 ? 8.502 -2.706 -2.325 1.00 93.38 70 ILE A N 1
ATOM 543 C CA . ILE A 1 70 ? 8.093 -1.863 -3.458 1.00 93.38 70 ILE A CA 1
ATOM 544 C C . ILE A 1 70 ? 7.751 -0.459 -2.947 1.00 93.38 70 ILE A C 1
ATOM 546 O O . ILE A 1 70 ? 8.286 0.519 -3.456 1.00 93.38 70 ILE A O 1
ATOM 550 N N . GLU A 1 71 ? 6.930 -0.356 -1.903 1.00 92.56 71 GLU A N 1
ATOM 551 C CA . GLU A 1 71 ? 6.558 0.917 -1.277 1.00 92.56 71 GLU A CA 1
ATOM 552 C C . GLU A 1 71 ? 7.768 1.641 -0.680 1.00 92.56 71 GLU A C 1
ATOM 554 O O . GLU A 1 71 ? 7.930 2.841 -0.878 1.00 92.56 71 GLU A O 1
ATOM 559 N N . ALA A 1 72 ? 8.683 0.918 -0.030 1.00 91.19 72 ALA A N 1
ATOM 560 C CA . ALA A 1 72 ? 9.922 1.506 0.470 1.00 91.19 72 ALA A CA 1
ATOM 561 C C . ALA A 1 72 ? 10.761 2.131 -0.662 1.00 91.19 72 ALA A C 1
ATOM 563 O O . ALA A 1 72 ? 11.330 3.209 -0.491 1.00 91.19 72 ALA A O 1
ATOM 564 N N . ALA A 1 73 ? 10.810 1.492 -1.837 1.00 90.31 73 ALA A N 1
ATOM 565 C CA . ALA A 1 73 ? 11.478 2.052 -3.010 1.00 90.31 73 ALA A CA 1
ATOM 566 C C . ALA A 1 73 ? 10.724 3.264 -3.589 1.00 90.31 73 ALA A C 1
ATOM 568 O O . ALA A 1 73 ? 11.351 4.233 -4.010 1.00 90.31 73 ALA A O 1
ATOM 569 N N . GLU A 1 74 ? 9.391 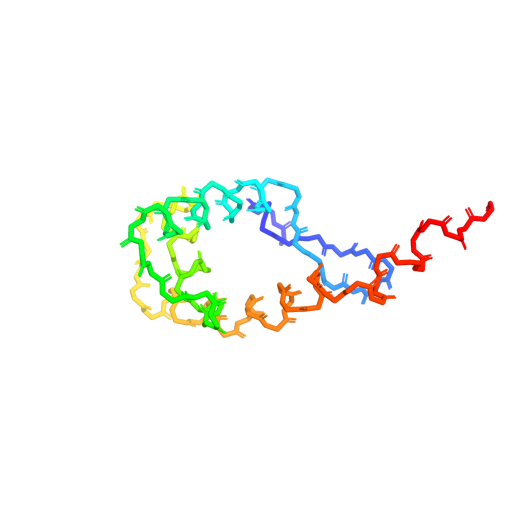3.251 -3.581 1.00 87.88 74 GLU A N 1
ATOM 570 C CA . GLU A 1 74 ? 8.579 4.404 -3.987 1.00 87.88 74 GLU A CA 1
ATOM 571 C C . GLU A 1 74 ? 8.707 5.589 -3.020 1.00 87.88 74 GLU A C 1
ATOM 573 O O . GLU A 1 74 ? 8.437 6.715 -3.416 1.00 87.88 74 GLU A O 1
ATOM 578 N N . LEU A 1 75 ? 9.135 5.388 -1.774 1.00 84.50 75 LEU A N 1
ATOM 579 C CA . LEU A 1 75 ? 9.375 6.472 -0.817 1.00 84.50 75 LEU A CA 1
ATOM 580 C C . LEU A 1 75 ? 10.814 7.008 -0.852 1.00 84.50 75 LEU A C 1
ATOM 582 O O . LEU A 1 75 ? 11.067 8.079 -0.299 1.00 84.50 75 LEU A O 1
ATOM 586 N N . ASP A 1 76 ? 11.757 6.325 -1.515 1.00 78.88 76 ASP A N 1
ATOM 587 C CA . ASP A 1 76 ? 13.139 6.806 -1.610 1.00 78.88 76 ASP A CA 1
ATOM 588 C C . ASP A 1 76 ? 13.202 8.082 -2.481 1.00 78.88 76 ASP A C 1
ATOM 590 O O . ASP A 1 76 ? 12.975 8.031 -3.699 1.00 78.88 76 ASP A O 1
ATOM 594 N N . PRO A 1 77 ? 13.576 9.246 -1.913 1.00 63.66 77 PRO A N 1
ATOM 595 C CA . PRO A 1 77 ? 13.653 10.501 -2.658 1.00 63.66 77 PRO A CA 1
ATOM 596 C C . PRO A 1 77 ? 14.648 10.449 -3.831 1.00 63.66 77 PRO A C 1
ATOM 598 O O . PRO A 1 77 ? 14.513 11.210 -4.790 1.00 63.66 77 PRO A O 1
ATOM 601 N N . ARG A 1 78 ? 15.623 9.529 -3.821 1.00 64.94 78 ARG A N 1
ATOM 602 C CA . ARG A 1 78 ? 16.581 9.337 -4.925 1.00 64.94 78 ARG A CA 1
ATOM 603 C C . ARG A 1 78 ? 15.942 8.716 -6.166 1.00 64.94 78 ARG A C 1
ATOM 605 O O . ARG A 1 78 ? 16.479 8.872 -7.264 1.00 64.94 78 ARG A O 1
ATOM 612 N N . ILE A 1 79 ? 14.816 8.021 -6.011 1.00 59.03 79 ILE A N 1
ATOM 613 C CA . ILE A 1 79 ? 14.077 7.410 -7.121 1.00 59.03 79 ILE A CA 1
ATOM 614 C C . ILE A 1 79 ? 13.230 8.469 -7.848 1.00 59.03 79 ILE A C 1
ATOM 616 O O . ILE A 1 79 ? 13.193 8.474 -9.081 1.00 59.03 79 ILE A O 1
ATOM 620 N N . HIS A 1 80 ? 12.672 9.449 -7.130 1.00 53.41 80 HIS A N 1
ATOM 621 C CA . HIS A 1 80 ? 11.864 10.532 -7.719 1.00 53.41 80 HIS A CA 1
ATOM 622 C C . HIS A 1 80 ? 12.666 11.592 -8.484 1.00 53.41 80 HIS A C 1
ATOM 624 O O . HIS A 1 80 ? 12.166 12.161 -9.457 1.00 53.41 80 HIS A O 1
ATOM 630 N N . ILE A 1 81 ? 13.931 11.821 -8.114 1.00 53.06 81 ILE A N 1
ATOM 631 C CA . ILE A 1 81 ? 14.814 12.783 -8.807 1.00 53.06 81 ILE A CA 1
ATOM 632 C C . ILE A 1 81 ? 15.185 12.299 -10.225 1.00 53.06 81 ILE A C 1
ATOM 634 O O . ILE A 1 81 ? 15.435 13.113 -11.111 1.00 53.06 81 ILE A O 1
ATOM 638 N N . ARG A 1 82 ? 15.170 10.983 -10.494 1.00 49.16 82 ARG A N 1
ATOM 639 C CA . ARG A 1 82 ? 15.472 10.441 -11.835 1.00 49.16 82 ARG A CA 1
ATOM 640 C C . ARG A 1 82 ? 14.326 10.559 -12.841 1.00 49.16 82 ARG A C 1
ATOM 642 O O . ARG A 1 82 ? 14.594 10.559 -14.035 1.00 49.16 82 ARG A O 1
ATOM 649 N N . LEU A 1 83 ? 13.073 10.652 -12.393 1.00 51.22 83 LEU A N 1
ATOM 650 C CA . LEU A 1 83 ? 11.904 10.704 -13.287 1.00 51.22 83 LEU A CA 1
ATOM 651 C C . LEU A 1 83 ? 11.563 12.126 -13.757 1.00 51.22 83 LEU A C 1
ATOM 653 O O . LEU A 1 83 ? 10.856 12.292 -14.743 1.00 51.22 83 LEU A O 1
ATOM 657 N N . SER A 1 84 ? 12.089 13.149 -13.081 1.00 47.72 84 SER A N 1
ATOM 658 C CA . SER A 1 84 ? 11.966 14.564 -13.466 1.00 47.72 84 SER A CA 1
ATOM 659 C C . SER A 1 84 ? 13.129 15.056 -14.347 1.00 47.72 84 SER A C 1
ATOM 661 O O . SER A 1 84 ? 13.167 16.222 -14.731 1.00 47.72 84 SER A O 1
ATOM 663 N N . GLN A 1 85 ? 14.062 14.164 -14.698 1.00 42.59 85 GLN A N 1
ATOM 664 C CA . GLN A 1 85 ? 15.229 14.416 -15.553 1.00 42.59 85 GLN A CA 1
ATOM 665 C C . GLN A 1 85 ? 15.218 13.472 -16.770 1.00 42.59 85 GLN A C 1
ATOM 667 O O . GLN A 1 85 ? 16.193 12.773 -17.037 1.00 42.59 85 GLN A O 1
ATOM 672 N N . VAL A 1 86 ? 14.103 13.416 -17.500 1.00 38.81 86 VAL A N 1
ATOM 673 C CA . VAL A 1 86 ? 14.073 12.856 -18.859 1.00 38.81 86 VAL A CA 1
ATOM 674 C C . VAL A 1 86 ? 13.645 13.989 -19.800 1.00 38.81 86 VAL A C 1
ATOM 676 O O . VAL A 1 86 ? 12.532 14.487 -19.624 1.00 38.81 86 VAL A O 1
ATOM 679 N N . PRO A 1 87 ? 14.527 14.464 -20.704 1.00 47.34 87 PRO A N 1
ATOM 680 C CA . PRO A 1 87 ? 14.174 15.443 -21.732 1.00 47.34 87 PRO A CA 1
ATOM 681 C C . PRO A 1 87 ? 13.242 14.864 -22.803 1.00 47.34 87 PRO A C 1
ATOM 683 O O . PRO A 1 87 ? 13.284 13.632 -23.031 1.00 47.34 87 PRO A O 1
#

Foldseek 3Di:
DPLQQWDQDPNDIAGGPVLVVLLVVLLVVCVVVVHDPPDPLVSQLNSCCVSVPDDPPVVSVVSSVVCVVRVVCVPPVVNVVVVVPDD

Radius of gyration: 13.66 Å; Cα contacts (8 Å, |Δi|>4): 61; chains: 1; bounding box: 29×31×39 Å

Solvent-accessible surface area (backbone atoms only — not comparable to full-atom values): 5239 Å² total; per-residue (Å²): 137,84,89,53,54,63,42,79,54,97,92,37,78,40,73,24,70,68,39,53,52,40,36,52,55,37,43,52,52,38,54,75,69,68,50,79,87,83,57,63,56,59,39,46,48,54,20,48,40,71,73,71,40,89,68,59,66,70,56,50,53,53,48,33,67,61,44,44,64,45,52,54,51,74,65,37,68,76,58,59,60,57,73,77,66,69,136